Protein AF-A0A0C9Q8L2-F1 (afdb_monomer_lite)

Foldseek 3Di:
DKKFWDDKDFDPPDQDQPPPDDWKTKGFFPFWDDQQWKKKKWFAAPVRDTDPDIDMDGLNDDPSCVLVNVVVCQQWVADPRGGGDMTIGGGMDDDDPVSLVVVCVVCVPRGQKMWTFTHDPPDTTGMTTIMGDDD

Sequence (135 aa):
CIIVTKAVTSRRDEYEAFSEKKKAWLIRLENDLPTDSLLTVTYYDEVGKLIDNKTSGMLCGDENVETFRKVLFDSTGFSCPVKQGEYRAVREHEYDDDTCGKISDMVEGRTDFIDINIRENYGGELIVVSVKLRK

pLDDT: mean 78.78, std 12.38, range [41.88, 90.88]

Organism: NCBI:txid64838

Structure (mmCIF, N/CA/C/O backbone):
data_AF-A0A0C9Q8L2-F1
#
_entry.id   AF-A0A0C9Q8L2-F1
#
loop_
_atom_site.group_PDB
_atom_site.id
_atom_site.type_symbol
_atom_site.label_atom_id
_atom_site.label_alt_id
_atom_site.label_comp_id
_atom_site.label_asym_id
_atom_site.label_entity_id
_atom_site.label_seq_id
_atom_site.pdbx_PDB_ins_code
_atom_site.Cartn_x
_atom_site.Cartn_y
_atom_site.Cartn_z
_atom_site.occupancy
_atom_site.B_iso_or_equiv
_atom_site.auth_seq_id
_atom_site.auth_comp_id
_atom_site.auth_asym_id
_atom_site.auth_atom_id
_atom_site.pdbx_PDB_model_num
ATOM 1 N N . CYS A 1 1 ? -14.782 -6.407 4.481 1.00 85.69 1 CYS A N 1
ATOM 2 C CA . CYS A 1 1 ? -14.381 -5.137 5.152 1.00 85.69 1 CYS A CA 1
ATOM 3 C C . CYS A 1 1 ? -14.049 -4.083 4.098 1.00 85.69 1 CYS A C 1
ATOM 5 O O . CYS A 1 1 ? -13.764 -4.444 2.959 1.00 85.69 1 CYS A O 1
ATOM 7 N N . ILE A 1 2 ? -14.087 -2.790 4.447 1.00 85.44 2 ILE A N 1
ATOM 8 C CA . ILE A 1 2 ? -13.792 -1.703 3.496 1.00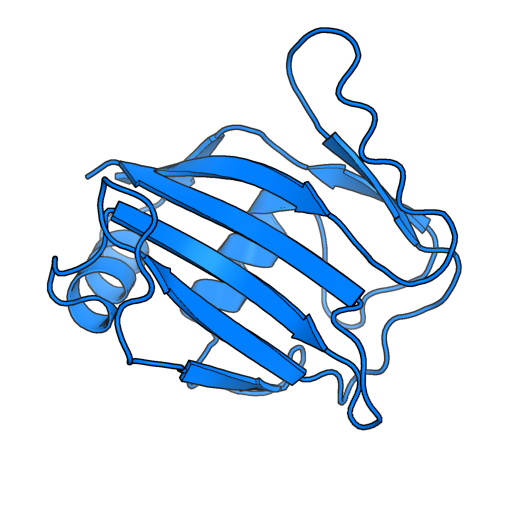 85.44 2 ILE A CA 1
ATOM 9 C C . ILE A 1 2 ? -12.464 -1.056 3.871 1.00 85.44 2 ILE A C 1
ATOM 11 O O . ILE A 1 2 ? -12.301 -0.539 4.976 1.00 85.44 2 ILE A O 1
ATOM 15 N N . ILE A 1 3 ? -11.524 -1.021 2.934 1.00 85.06 3 ILE A N 1
ATOM 16 C CA . ILE A 1 3 ? -10.277 -0.278 3.116 1.00 85.06 3 ILE A CA 1
ATOM 17 C C . ILE A 1 3 ? -10.371 1.008 2.313 1.00 85.06 3 ILE A C 1
ATOM 19 O O . ILE A 1 3 ? -10.749 1.011 1.141 1.00 85.06 3 ILE A O 1
ATOM 23 N N . VAL A 1 4 ? -10.068 2.116 2.982 1.00 85.12 4 VAL A N 1
ATOM 24 C CA . VAL A 1 4 ? -10.195 3.457 2.418 1.00 85.12 4 VAL A CA 1
ATOM 25 C C . VAL A 1 4 ? -8.812 4.055 2.273 1.00 85.12 4 VAL A C 1
ATOM 27 O O . VAL A 1 4 ? -8.195 4.419 3.276 1.00 85.12 4 VAL A O 1
ATOM 30 N N . THR A 1 5 ? -8.348 4.227 1.044 1.00 83.69 5 THR A N 1
ATOM 31 C CA . THR A 1 5 ? -7.153 5.020 0.767 1.00 83.69 5 THR A CA 1
ATOM 32 C C . THR A 1 5 ? -7.414 6.463 1.213 1.00 83.69 5 THR A C 1
ATOM 34 O O . THR A 1 5 ? -8.500 7.026 1.049 1.00 83.69 5 THR A O 1
ATOM 37 N N . LYS A 1 6 ? -6.455 7.063 1.905 1.00 75.19 6 LYS A N 1
ATOM 38 C CA . LYS A 1 6 ? -6.572 8.404 2.489 1.00 75.19 6 LYS A CA 1
ATOM 39 C C . LYS A 1 6 ? -5.716 9.400 1.744 1.00 75.19 6 LYS A C 1
ATOM 41 O O . LYS A 1 6 ? -6.182 10.499 1.447 1.00 75.19 6 LYS A O 1
ATOM 46 N N . ALA A 1 7 ? -4.494 8.997 1.448 1.00 71.94 7 ALA A N 1
ATOM 47 C CA . ALA A 1 7 ? -3.509 9.818 0.789 1.00 71.94 7 ALA A CA 1
ATOM 48 C C . ALA A 1 7 ? -2.524 8.929 0.037 1.00 71.94 7 ALA A C 1
ATOM 50 O O . ALA A 1 7 ? -2.316 7.769 0.399 1.00 71.94 7 ALA A O 1
ATOM 51 N N . VAL A 1 8 ? -1.922 9.521 -0.989 1.00 73.50 8 VAL A N 1
ATOM 52 C CA . VAL A 1 8 ? -0.742 8.998 -1.663 1.00 73.50 8 VAL A CA 1
ATOM 53 C C . VAL A 1 8 ? 0.273 10.136 -1.713 1.00 73.50 8 VAL A C 1
ATOM 55 O O . VAL A 1 8 ? -0.077 11.221 -2.177 1.00 73.50 8 VAL A O 1
ATOM 58 N N . THR A 1 9 ? 1.484 9.939 -1.194 1.00 69.38 9 THR A N 1
ATOM 59 C CA . THR A 1 9 ? 2.555 10.957 -1.198 1.00 69.38 9 THR A CA 1
ATOM 60 C C . THR A 1 9 ? 3.894 10.359 -1.640 1.00 69.38 9 THR A C 1
ATOM 62 O O . THR A 1 9 ? 4.062 9.142 -1.636 1.00 69.38 9 THR A O 1
ATOM 65 N N . SER A 1 10 ? 4.846 11.205 -2.048 1.00 63.00 10 SER A N 1
ATOM 66 C CA . SER A 1 10 ? 6.195 10.813 -2.486 1.00 63.00 10 SER A CA 1
ATOM 67 C C . SER A 1 10 ? 7.200 11.939 -2.242 1.00 63.00 10 SER A C 1
ATOM 69 O O . SER A 1 10 ? 6.815 13.109 -2.198 1.00 63.00 10 SER A O 1
ATOM 71 N N . ARG A 1 11 ? 8.490 11.594 -2.119 1.00 58.00 11 ARG A N 1
ATOM 72 C CA 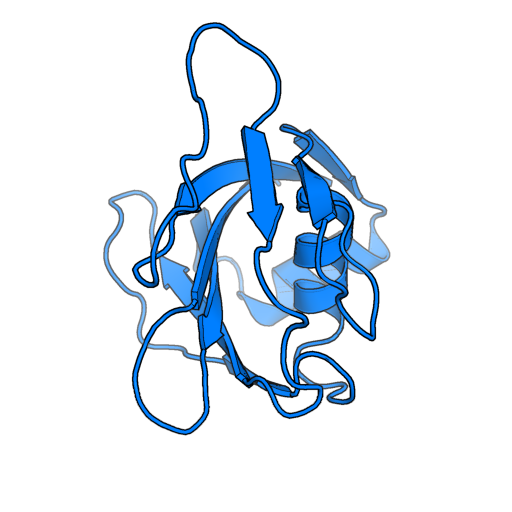. ARG A 1 11 ? 9.608 12.548 -2.033 1.00 58.00 11 ARG A CA 1
ATOM 73 C C . ARG A 1 11 ? 10.456 12.686 -3.298 1.00 58.00 11 ARG A C 1
ATOM 75 O O . ARG A 1 11 ? 11.253 13.619 -3.339 1.00 58.00 11 ARG A O 1
ATOM 82 N N . ARG A 1 12 ? 10.366 11.776 -4.270 1.00 52.12 12 ARG A N 1
ATOM 83 C CA . ARG A 1 12 ? 11.247 11.794 -5.447 1.00 52.12 12 ARG A CA 1
ATOM 84 C C . ARG A 1 12 ? 10.468 12.332 -6.635 1.00 52.12 12 ARG A C 1
ATOM 86 O O . ARG A 1 12 ? 9.586 11.641 -7.123 1.00 52.12 12 ARG A O 1
ATOM 93 N N . ASP A 1 13 ? 10.760 13.590 -6.953 1.00 41.88 13 ASP A N 1
ATOM 94 C CA . ASP A 1 13 ? 10.457 14.333 -8.176 1.00 41.88 13 ASP A CA 1
ATOM 95 C C . ASP A 1 13 ? 9.154 13.906 -8.900 1.00 41.88 13 ASP A C 1
ATOM 97 O O . ASP A 1 13 ? 9.097 12.919 -9.621 1.00 41.88 13 ASP A O 1
ATOM 101 N N . GLU A 1 14 ? 8.096 14.698 -8.676 1.00 46.41 14 GLU A N 1
ATOM 102 C CA . GLU A 1 14 ? 6.859 14.786 -9.487 1.00 46.41 14 GLU A CA 1
ATOM 103 C C . GLU A 1 14 ? 5.668 13.831 -9.248 1.00 46.41 14 GLU A C 1
ATOM 105 O O . GLU A 1 14 ? 4.692 13.869 -10.003 1.00 46.41 14 GLU A O 1
ATOM 110 N N . TYR A 1 15 ? 5.595 13.078 -8.147 1.00 52.31 15 TYR A N 1
ATOM 111 C CA . TYR A 1 15 ? 4.291 12.509 -7.750 1.00 52.31 15 TYR A CA 1
ATOM 112 C C . TYR A 1 15 ? 3.385 13.564 -7.113 1.00 52.31 15 TYR A C 1
ATOM 114 O O . TYR A 1 15 ?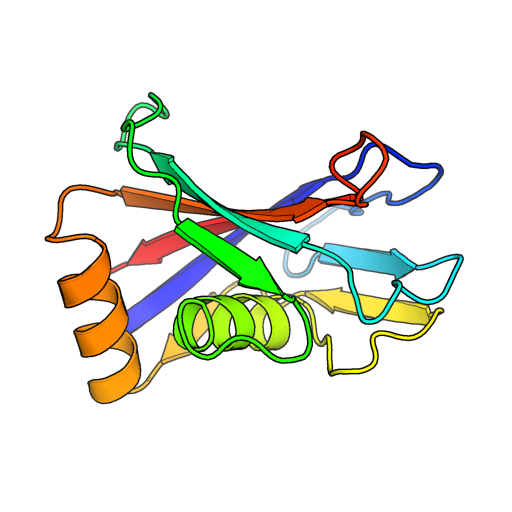 3.218 13.649 -5.893 1.00 52.31 15 TYR A O 1
ATOM 122 N N . GLU A 1 16 ? 2.733 14.346 -7.958 1.00 51.75 16 GLU A N 1
ATOM 123 C CA . GLU A 1 16 ? 1.605 15.168 -7.553 1.00 51.75 16 GLU A CA 1
ATOM 124 C C . GLU A 1 16 ? 0.344 14.298 -7.530 1.00 51.75 16 GLU A C 1
ATOM 126 O O . GLU A 1 16 ? -0.314 14.072 -8.547 1.00 51.75 16 GLU A O 1
ATOM 131 N N . ALA A 1 17 ? -0.017 13.788 -6.350 1.00 53.12 17 ALA A N 1
ATOM 132 C CA . ALA A 1 17 ? -1.348 13.235 -6.138 1.00 53.12 17 ALA A CA 1
ATOM 133 C C . ALA A 1 17 ? -2.366 14.381 -6.227 1.00 53.12 17 ALA A C 1
ATOM 135 O O . ALA A 1 17 ? -2.694 15.023 -5.226 1.00 53.12 17 ALA A O 1
ATOM 136 N N . PHE A 1 18 ? -2.849 14.665 -7.439 1.00 52.19 18 PHE A N 1
ATOM 137 C CA . PHE A 1 18 ? -3.836 15.712 -7.690 1.00 52.19 18 PHE A CA 1
ATOM 138 C C . PHE A 1 18 ? -5.111 15.420 -6.887 1.00 52.19 18 PHE A C 1
ATOM 140 O O . PHE A 1 18 ? -5.948 14.609 -7.281 1.00 52.19 18 PHE A O 1
ATOM 147 N N . SER A 1 19 ? -5.266 16.086 -5.738 1.00 52.69 19 SER A N 1
ATOM 148 C CA . SER A 1 19 ? -6.462 15.979 -4.888 1.00 52.69 19 SER A CA 1
ATOM 149 C C . SER A 1 19 ? -7.595 16.911 -5.329 1.00 52.69 19 SER A C 1
ATOM 151 O O . SER A 1 19 ? -8.599 17.076 -4.628 1.00 52.69 19 SER A O 1
ATOM 153 N N . GLU A 1 20 ? -7.467 17.542 -6.493 1.00 42.56 20 GLU A N 1
ATOM 154 C CA . GLU A 1 20 ? -8.361 18.616 -6.881 1.00 42.56 20 GLU A CA 1
ATOM 155 C C . GLU A 1 20 ? -9.714 18.071 -7.351 1.00 42.56 20 GLU A C 1
ATOM 157 O O . GLU A 1 20 ? -9.979 17.888 -8.533 1.00 42.56 20 GLU A O 1
ATOM 162 N N . LYS A 1 21 ? -10.612 17.896 -6.374 1.00 43.62 21 LYS A N 1
ATOM 163 C CA . LYS A 1 21 ? -12.068 17.731 -6.515 1.00 43.62 21 LYS A CA 1
ATOM 164 C C . LYS A 1 21 ? -12.546 16.290 -6.776 1.00 43.62 21 LYS A C 1
ATOM 166 O O . LYS A 1 21 ? -13.105 15.979 -7.816 1.00 43.62 21 LYS A O 1
ATOM 171 N N . LYS A 1 22 ? -12.523 15.472 -5.713 1.00 52.03 22 LYS A N 1
ATOM 172 C CA . LYS A 1 22 ? -13.434 14.323 -5.472 1.00 52.03 22 LYS A CA 1
ATOM 173 C C . LYS A 1 22 ? -13.329 13.142 -6.473 1.00 52.03 22 LYS A C 1
ATOM 175 O O . LYS A 1 22 ? -14.060 13.131 -7.455 1.00 52.03 22 LYS A O 1
ATOM 180 N N . LYS A 1 23 ? -12.565 12.085 -6.121 1.00 53.88 23 LYS A N 1
ATOM 181 C CA . LYS A 1 23 ? -12.928 10.629 -6.172 1.00 53.88 23 LYS A CA 1
ATOM 182 C C . LYS A 1 23 ? -11.743 9.665 -6.378 1.00 53.88 23 LYS A C 1
ATOM 184 O O . LYS A 1 23 ? -11.906 8.495 -6.051 1.00 53.88 23 LYS A O 1
ATOM 189 N N . ALA A 1 24 ? -10.594 10.124 -6.864 1.00 61.81 24 ALA A N 1
ATOM 190 C CA . ALA A 1 24 ? -9.425 9.282 -7.139 1.00 61.81 24 ALA A CA 1
ATOM 191 C C . ALA A 1 24 ? -8.131 10.094 -6.984 1.00 61.81 24 ALA A C 1
ATOM 193 O O . ALA A 1 24 ? -8.181 11.318 -7.115 1.00 61.81 24 ALA A O 1
ATOM 194 N N . TRP A 1 25 ? -7.000 9.428 -6.740 1.00 73.81 25 TRP A N 1
ATOM 195 C CA . TRP A 1 25 ? -5.672 10.053 -6.820 1.00 73.81 25 TRP A CA 1
ATOM 196 C C . TRP A 1 25 ? -4.998 9.617 -8.118 1.00 73.81 25 TRP A C 1
ATOM 198 O O . TRP A 1 25 ? -5.008 8.432 -8.455 1.00 73.81 25 TRP A O 1
ATOM 208 N N . LEU A 1 26 ? -4.440 10.575 -8.856 1.00 77.06 26 LEU A N 1
ATOM 209 C CA . LEU A 1 26 ? -3.584 10.292 -10.004 1.00 77.06 26 LEU A CA 1
ATOM 210 C C . LEU A 1 26 ? -2.154 10.088 -9.506 1.00 77.06 26 LEU A C 1
ATOM 212 O O . LEU A 1 26 ? -1.661 10.873 -8.704 1.00 77.06 26 LEU A O 1
ATOM 216 N N . ILE A 1 27 ? -1.513 9.029 -9.977 1.00 79.50 27 ILE A N 1
ATOM 217 C CA . ILE A 1 27 ? -0.170 8.620 -9.587 1.00 79.50 27 ILE A CA 1
ATOM 218 C C . ILE A 1 27 ? 0.660 8.561 -10.870 1.00 79.50 27 ILE A C 1
ATOM 220 O O . ILE A 1 27 ? 0.334 7.788 -11.768 1.00 79.50 27 ILE A O 1
ATOM 224 N N . ARG A 1 28 ? 1.710 9.376 -10.976 1.00 76.50 28 ARG A N 1
ATOM 225 C CA . ARG A 1 28 ? 2.588 9.425 -12.152 1.00 76.50 28 ARG A CA 1
ATOM 226 C C . ARG A 1 28 ? 3.967 8.892 -11.796 1.00 76.50 28 ARG A C 1
ATOM 228 O O . ARG A 1 28 ? 4.651 9.464 -10.964 1.00 76.50 28 ARG A O 1
ATOM 235 N N . LEU A 1 29 ? 4.333 7.778 -12.415 1.00 79.81 29 LEU A N 1
ATOM 236 C CA . LEU A 1 29 ? 5.637 7.139 -12.305 1.00 79.81 29 LEU A CA 1
ATOM 237 C C . LEU A 1 29 ? 6.508 7.577 -13.485 1.00 79.81 29 LEU A C 1
ATOM 239 O O . LEU A 1 29 ? 6.235 7.171 -14.614 1.00 79.81 29 LEU A O 1
ATOM 243 N N . GLU A 1 30 ? 7.557 8.359 -13.230 1.00 78.00 30 GLU A N 1
ATOM 244 C CA . GLU A 1 30 ? 8.528 8.747 -14.267 1.00 78.00 30 GLU A CA 1
ATOM 245 C C . GLU A 1 30 ? 9.485 7.615 -14.651 1.00 78.00 30 GLU A C 1
ATOM 247 O O . GLU A 1 30 ? 10.010 7.591 -15.759 1.00 78.00 30 GLU A O 1
ATOM 252 N N . ASN A 1 31 ? 9.716 6.676 -13.732 1.00 82.69 31 ASN A N 1
ATOM 253 C CA . ASN A 1 31 ? 10.621 5.548 -13.913 1.00 82.69 31 ASN A CA 1
ATOM 254 C C . ASN A 1 31 ? 9.971 4.256 -13.403 1.00 82.69 31 ASN A C 1
ATOM 256 O O . ASN A 1 31 ? 9.089 4.286 -12.543 1.00 82.69 31 ASN A O 1
ATOM 260 N N . ASP A 1 32 ? 10.427 3.116 -13.924 1.00 86.38 32 ASP A N 1
ATOM 261 C CA . ASP A 1 32 ? 10.094 1.800 -13.373 1.00 86.38 32 ASP A CA 1
ATOM 262 C C . ASP A 1 32 ? 10.531 1.723 -11.900 1.00 86.38 32 ASP A C 1
ATOM 264 O O . ASP A 1 32 ? 11.626 2.173 -11.553 1.00 86.38 32 ASP A O 1
ATOM 268 N N . LEU A 1 33 ? 9.720 1.101 -11.034 1.00 84.50 33 LEU A N 1
ATOM 269 C CA . LEU A 1 33 ? 10.187 0.794 -9.683 1.00 84.50 33 LEU A CA 1
ATOM 270 C C . LEU A 1 33 ? 11.113 -0.427 -9.727 1.00 84.50 33 LEU A C 1
ATOM 272 O O . LEU A 1 33 ? 10.746 -1.447 -10.327 1.00 84.50 33 LEU A O 1
ATOM 276 N N . PRO A 1 34 ? 12.278 -0.375 -9.057 1.00 83.44 34 PRO A N 1
ATOM 277 C CA . PRO A 1 34 ? 13.158 -1.528 -8.933 1.00 83.44 34 PRO A CA 1
ATOM 278 C C . PRO A 1 34 ? 12.417 -2.736 -8.346 1.00 83.44 34 PRO A C 1
ATOM 280 O O . PRO A 1 34 ? 11.630 -2.602 -7.405 1.00 83.44 34 PRO A O 1
ATOM 283 N N . THR A 1 35 ? 12.664 -3.934 -8.873 1.00 79.44 35 THR A N 1
ATOM 284 C CA . THR A 1 35 ? 12.012 -5.168 -8.394 1.00 79.44 35 THR A CA 1
ATOM 285 C C . THR A 1 35 ? 12.386 -5.518 -6.954 1.00 79.44 35 THR A C 1
ATOM 287 O O . THR A 1 35 ? 11.617 -6.175 -6.257 1.00 79.44 35 THR A O 1
ATOM 290 N N . ASP A 1 36 ? 13.553 -5.055 -6.511 1.00 82.38 36 ASP A N 1
ATOM 291 C CA . ASP A 1 36 ? 14.093 -5.165 -5.157 1.00 82.38 36 ASP A CA 1
ATOM 292 C C . ASP A 1 36 ? 13.672 -3.997 -4.245 1.00 82.38 36 ASP A C 1
ATOM 294 O O . ASP A 1 36 ? 14.226 -3.841 -3.156 1.00 82.38 36 ASP A O 1
ATOM 298 N N . SER A 1 37 ? 12.696 -3.180 -4.663 1.00 85.81 37 SER A N 1
ATOM 299 C CA . SER A 1 37 ? 12.118 -2.138 -3.811 1.00 85.81 37 SER A CA 1
ATOM 300 C C . SER A 1 37 ? 11.558 -2.742 -2.525 1.00 85.81 37 SER A C 1
ATOM 302 O O . SER A 1 37 ? 10.853 -3.756 -2.546 1.00 85.81 37 SER A O 1
ATOM 304 N N . LEU A 1 38 ? 11.826 -2.087 -1.399 1.00 88.62 38 LEU A N 1
ATOM 305 C CA . LEU A 1 38 ? 11.365 -2.526 -0.092 1.00 88.62 38 LEU A CA 1
ATOM 306 C C . LEU A 1 38 ? 9.955 -1.992 0.166 1.00 88.62 38 LEU A C 1
ATOM 308 O O . LEU A 1 38 ? 9.731 -0.783 0.160 1.00 88.62 38 LEU A O 1
ATOM 312 N N . LEU A 1 39 ? 9.013 -2.881 0.461 1.00 89.38 39 LEU A N 1
ATOM 313 C CA . LEU A 1 39 ? 7.712 -2.527 1.011 1.00 89.38 39 LEU A CA 1
ATOM 314 C C . LEU A 1 39 ? 7.812 -2.521 2.540 1.00 89.38 39 LEU A C 1
ATOM 316 O O . LEU A 1 39 ? 8.230 -3.501 3.149 1.00 89.38 39 LEU A O 1
ATOM 320 N N . THR A 1 40 ? 7.447 -1.408 3.173 1.00 88.69 40 THR A N 1
ATOM 321 C CA . THR A 1 40 ? 7.398 -1.250 4.633 1.00 88.69 40 THR A CA 1
ATOM 322 C C . THR A 1 40 ? 6.006 -0.814 5.064 1.00 88.69 40 THR A C 1
ATOM 324 O O . THR A 1 40 ? 5.491 0.196 4.589 1.00 88.69 40 THR A O 1
ATOM 327 N N . VAL A 1 41 ? 5.416 -1.540 6.004 1.00 88.94 41 VAL A N 1
ATOM 328 C CA . VAL A 1 41 ? 4.119 -1.228 6.601 1.00 88.94 41 VAL A CA 1
ATOM 329 C C . VAL A 1 41 ? 4.343 -0.648 7.984 1.00 88.94 41 VAL A C 1
ATOM 331 O O . VAL A 1 41 ? 5.029 -1.248 8.815 1.00 88.94 41 VAL A O 1
ATOM 334 N N . THR A 1 42 ? 3.768 0.528 8.204 1.00 87.88 42 THR A N 1
ATOM 335 C CA . THR A 1 42 ? 3.844 1.260 9.466 1.00 87.88 42 THR A CA 1
ATOM 336 C C . THR A 1 42 ? 2.436 1.428 10.025 1.00 87.88 42 THR A C 1
ATOM 338 O O . THR A 1 42 ? 1.532 1.820 9.289 1.00 87.88 42 THR A O 1
ATOM 341 N N . TYR A 1 43 ? 2.241 1.122 11.307 1.00 86.94 43 TYR A N 1
ATOM 342 C CA . TYR A 1 43 ? 0.923 1.145 11.943 1.00 86.94 43 TYR A CA 1
ATOM 343 C C . TYR A 1 43 ? 0.715 2.409 12.782 1.00 86.94 43 TYR A C 1
ATOM 345 O O . TYR A 1 43 ? 1.628 2.854 13.481 1.00 86.94 43 TYR A O 1
ATOM 353 N N . TYR A 1 44 ? -0.505 2.947 12.759 1.00 85.56 44 TYR A N 1
ATOM 354 C CA . TYR A 1 44 ? -0.890 4.141 13.509 1.00 85.56 44 TYR A CA 1
ATOM 355 C C . TYR A 1 44 ? -2.210 3.943 14.265 1.00 85.56 44 TYR A C 1
ATOM 357 O O . TYR A 1 44 ? -3.113 3.234 13.808 1.00 85.56 44 TYR A O 1
ATOM 365 N N . ASP A 1 45 ? -2.329 4.579 15.428 1.00 85.25 45 ASP A N 1
ATOM 366 C CA . ASP A 1 45 ? -3.593 4.645 16.171 1.00 85.25 45 ASP A CA 1
ATOM 367 C C . ASP A 1 45 ? -4.541 5.719 15.601 1.00 85.25 45 ASP A C 1
ATOM 369 O O . ASP A 1 45 ? -4.213 6.448 14.660 1.00 85.25 45 ASP A O 1
ATOM 373 N N . GLU A 1 46 ? -5.736 5.837 16.182 1.00 80.62 46 GLU A N 1
ATOM 374 C CA . GLU A 1 46 ? -6.764 6.806 15.791 1.00 80.62 46 GLU A CA 1
ATOM 375 C C . GLU A 1 46 ? -6.311 8.274 15.823 1.00 80.62 46 GLU A C 1
ATOM 377 O O . GLU A 1 46 ? -6.853 9.092 15.073 1.00 80.62 46 GLU A O 1
ATOM 382 N N . VAL A 1 47 ? -5.316 8.617 16.651 1.00 82.31 47 VAL A N 1
ATOM 383 C CA . VAL A 1 47 ? -4.763 9.977 16.756 1.00 82.31 47 VAL A CA 1
ATOM 384 C C . VAL A 1 47 ? -3.535 10.186 15.864 1.00 82.31 47 VAL A C 1
ATOM 386 O O . VAL A 1 47 ? -2.950 11.270 15.863 1.00 82.31 47 VAL A O 1
ATOM 389 N N . GLY A 1 48 ? -3.162 9.178 15.070 1.00 79.00 48 GLY A N 1
ATOM 390 C CA . GLY A 1 48 ? -2.036 9.223 14.144 1.00 79.00 48 GLY A CA 1
ATOM 391 C C . GLY A 1 48 ? -0.675 9.060 14.813 1.00 79.00 48 GLY A C 1
ATOM 392 O O . GLY A 1 48 ? 0.344 9.462 14.248 1.00 79.00 48 GLY A O 1
ATOM 393 N N . LYS A 1 49 ? -0.628 8.478 16.013 1.00 84.94 49 LYS A N 1
ATOM 394 C CA . LYS A 1 49 ? 0.621 8.141 16.686 1.00 84.94 49 LYS A CA 1
ATOM 395 C C . LYS A 1 49 ? 1.136 6.802 16.169 1.00 84.94 49 LYS A C 1
ATOM 397 O O . LYS A 1 49 ? 0.398 5.826 16.069 1.00 84.94 49 LYS A O 1
ATOM 402 N N . LEU A 1 50 ? 2.433 6.771 15.871 1.00 82.88 50 LEU A N 1
ATOM 403 C CA . LEU A 1 50 ? 3.145 5.563 15.474 1.00 82.88 50 LEU A CA 1
ATOM 404 C C . LEU A 1 50 ? 3.034 4.480 16.557 1.00 82.88 50 LEU A C 1
ATOM 406 O O . LEU A 1 50 ? 3.373 4.719 17.720 1.00 82.88 50 LEU A O 1
ATOM 410 N N . ILE A 1 51 ? 2.628 3.284 16.140 1.00 77.31 51 ILE A N 1
ATOM 411 C CA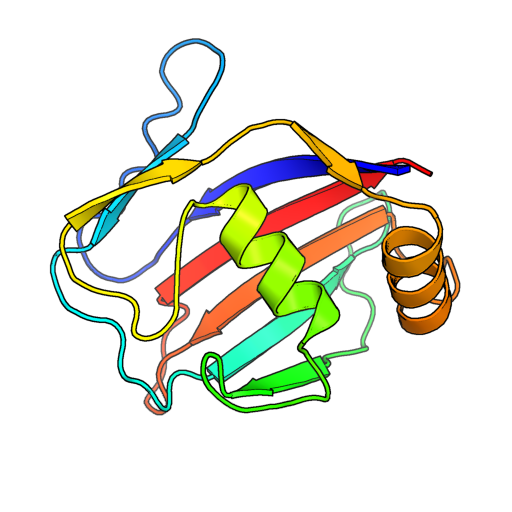 . ILE A 1 51 ? 2.621 2.065 16.943 1.00 77.31 51 ILE A CA 1
ATOM 412 C C . ILE A 1 51 ? 3.777 1.204 16.434 1.00 77.31 51 ILE A C 1
ATOM 414 O O . ILE A 1 51 ? 3.831 0.870 15.256 1.00 77.31 51 ILE A O 1
ATOM 418 N N . ASP A 1 52 ? 4.720 0.892 17.317 1.00 65.75 52 ASP A N 1
ATOM 419 C CA . ASP A 1 52 ? 6.120 0.489 17.068 1.00 65.75 52 ASP A CA 1
ATOM 420 C C . ASP A 1 52 ? 6.366 -0.808 16.256 1.00 65.75 52 ASP A C 1
ATOM 422 O O . ASP A 1 52 ? 7.488 -1.296 16.159 1.00 65.75 52 ASP A O 1
ATOM 426 N N . ASN A 1 53 ? 5.345 -1.378 15.622 1.00 64.44 53 ASN A N 1
ATOM 427 C CA . ASN A 1 53 ? 5.507 -2.532 14.752 1.00 64.44 53 ASN A CA 1
ATOM 428 C C . ASN A 1 53 ? 5.800 -2.051 13.326 1.00 64.44 53 ASN A C 1
ATOM 430 O O . ASN A 1 53 ? 5.035 -1.320 12.711 1.00 64.44 53 ASN A O 1
ATOM 434 N N . LYS A 1 54 ? 6.929 -2.454 12.760 1.00 73.56 54 LYS A N 1
ATOM 435 C CA . LYS A 1 54 ? 7.162 -2.330 11.320 1.00 73.56 54 LYS A CA 1
ATOM 436 C C . LYS A 1 54 ? 7.234 -3.729 10.761 1.00 73.56 54 LYS A C 1
ATOM 438 O O . LYS A 1 54 ? 7.943 -4.577 11.290 1.00 73.56 54 LYS A O 1
ATOM 443 N N . THR A 1 55 ? 6.473 -3.976 9.710 1.00 83.88 55 THR A N 1
ATOM 444 C CA . THR A 1 55 ? 6.612 -5.187 8.904 1.00 83.88 55 THR A CA 1
ATOM 445 C C . THR A 1 55 ? 7.180 -4.768 7.561 1.00 83.88 55 THR A C 1
ATOM 447 O O . THR A 1 55 ? 6.788 -3.739 7.013 1.00 83.88 55 THR A O 1
ATOM 450 N N . SER A 1 56 ? 8.149 -5.520 7.055 1.00 87.94 56 SER A N 1
ATOM 451 C CA . SER A 1 56 ? 8.858 -5.175 5.828 1.00 87.94 56 SER A CA 1
ATOM 452 C C . SER A 1 56 ? 9.139 -6.409 4.999 1.00 87.94 56 SER A C 1
ATOM 454 O O . SER A 1 56 ? 9.395 -7.472 5.556 1.00 87.94 56 SER A O 1
ATOM 456 N N . GLY A 1 57 ? 9.151 -6.232 3.686 1.00 89.00 57 GLY A N 1
ATOM 457 C CA . GLY A 1 57 ? 9.474 -7.278 2.734 1.00 89.00 57 GLY A CA 1
ATOM 458 C C . GLY A 1 57 ? 9.715 -6.710 1.344 1.00 89.00 57 GLY A C 1
ATOM 459 O O . GLY A 1 57 ? 9.544 -5.515 1.111 1.00 89.00 57 GLY A O 1
ATOM 460 N N . MET A 1 58 ? 10.115 -7.549 0.399 1.00 89.94 58 MET A N 1
ATOM 461 C CA . MET A 1 58 ? 10.252 -7.128 -0.998 1.00 89.94 58 MET A CA 1
ATOM 462 C C . MET A 1 58 ? 8.888 -6.831 -1.628 1.00 89.94 58 MET A C 1
ATOM 464 O O . MET A 1 58 ? 7.967 -7.651 -1.554 1.00 89.94 58 MET A O 1
ATOM 468 N N . LEU A 1 59 ? 8.788 -5.699 -2.335 1.00 88.62 59 LEU A N 1
ATOM 469 C CA . LEU A 1 59 ? 7.599 -5.316 -3.100 1.00 88.62 59 LEU A CA 1
ATOM 470 C C . LEU A 1 59 ? 7.184 -6.427 -4.072 1.00 88.62 59 LEU A C 1
ATOM 472 O O . LEU A 1 59 ? 6.012 -6.778 -4.129 1.00 88.62 59 LEU A O 1
ATOM 476 N N . CYS A 1 60 ? 8.138 -7.016 -4.796 1.00 88.00 60 CYS A N 1
ATOM 477 C CA . CYS A 1 60 ? 7.880 -8.040 -5.808 1.00 88.00 60 CYS A CA 1
ATOM 478 C C . CYS A 1 60 ? 8.505 -9.400 -5.460 1.00 88.00 60 CYS A C 1
ATOM 480 O O . CYS A 1 60 ? 9.273 -9.940 -6.251 1.00 88.00 60 CYS A O 1
ATOM 482 N N . GLY A 1 61 ? 8.177 -9.975 -4.296 1.00 79.38 61 GLY A N 1
ATOM 483 C CA . GLY A 1 61 ? 8.571 -11.365 -4.019 1.00 79.38 61 GLY A CA 1
ATOM 484 C C . GLY A 1 61 ? 8.430 -11.876 -2.588 1.00 79.38 61 GLY A C 1
ATOM 485 O O . GLY A 1 61 ? 8.660 -13.057 -2.370 1.00 79.38 61 GLY A O 1
ATOM 486 N N . ASP A 1 62 ? 8.070 -11.035 -1.618 1.00 76.75 62 ASP A N 1
ATOM 487 C CA . ASP A 1 62 ? 7.972 -11.473 -0.220 1.00 76.75 62 ASP A CA 1
ATOM 488 C C . ASP A 1 62 ? 6.535 -11.869 0.151 1.00 76.75 62 ASP A C 1
ATOM 490 O O . ASP A 1 62 ? 5.580 -11.159 -0.186 1.00 76.75 62 ASP A O 1
ATOM 494 N N . GLU A 1 63 ? 6.393 -13.013 0.819 1.00 77.81 63 GLU A N 1
ATOM 495 C CA . GLU A 1 63 ? 5.124 -13.554 1.318 1.00 77.81 63 GLU A CA 1
ATOM 496 C C . GLU A 1 63 ? 4.684 -12.859 2.619 1.00 77.81 63 GLU A C 1
ATOM 498 O O . GLU A 1 63 ? 3.490 -12.680 2.851 1.00 77.81 63 GLU A O 1
ATOM 503 N N . ASN A 1 64 ? 5.622 -12.358 3.437 1.00 80.81 64 ASN A N 1
ATOM 504 C CA . ASN A 1 64 ? 5.324 -11.744 4.742 1.00 80.81 64 ASN A CA 1
ATOM 505 C C . ASN A 1 64 ? 4.468 -10.474 4.633 1.00 80.81 64 ASN A C 1
ATOM 507 O O . ASN A 1 64 ? 3.769 -10.092 5.572 1.00 80.81 64 ASN A O 1
ATOM 511 N N . VAL A 1 65 ? 4.542 -9.798 3.487 1.00 86.50 65 VAL A N 1
ATOM 512 C CA . VAL A 1 65 ? 3.804 -8.564 3.193 1.00 86.50 65 VAL A CA 1
ATOM 513 C C . VAL A 1 65 ? 2.775 -8.743 2.083 1.00 86.50 65 VAL A C 1
ATOM 515 O O . VAL A 1 65 ? 2.235 -7.753 1.592 1.00 86.50 65 VAL A O 1
ATOM 518 N N . GLU A 1 66 ? 2.483 -9.978 1.673 1.00 89.25 66 GLU A N 1
ATOM 519 C CA . GLU A 1 66 ? 1.625 -10.255 0.520 1.00 89.25 66 GLU A CA 1
ATOM 520 C C . GLU A 1 66 ? 0.236 -9.618 0.652 1.00 89.25 66 GLU A C 1
ATOM 522 O O . GLU A 1 66 ? -0.237 -8.965 -0.281 1.00 89.25 66 GLU A O 1
ATOM 527 N N . THR A 1 67 ? -0.388 -9.728 1.825 1.00 89.69 67 THR A N 1
ATOM 528 C CA . THR A 1 67 ? -1.701 -9.126 2.089 1.00 89.69 67 THR A CA 1
ATOM 529 C C . THR A 1 67 ? -1.667 -7.604 1.914 1.00 89.69 67 THR A C 1
ATOM 531 O O . THR A 1 67 ? -2.535 -7.031 1.261 1.00 89.69 67 THR A O 1
ATOM 534 N N . PHE A 1 68 ? -0.635 -6.931 2.430 1.00 89.94 68 PHE A N 1
ATOM 535 C CA . PHE A 1 68 ? -0.492 -5.477 2.294 1.00 89.94 68 PHE A CA 1
ATOM 536 C C . PHE A 1 68 ? -0.097 -5.055 0.879 1.00 89.94 68 PHE A C 1
ATOM 538 O O . PHE A 1 68 ? -0.526 -4.005 0.408 1.00 89.94 68 PHE A O 1
ATOM 545 N N . ARG A 1 69 ? 0.662 -5.888 0.164 1.00 90.88 69 ARG A N 1
ATOM 546 C CA . ARG A 1 69 ? 0.945 -5.698 -1.260 1.00 90.88 69 ARG A CA 1
ATOM 547 C C . ARG A 1 69 ? -0.334 -5.751 -2.090 1.00 90.88 69 ARG A C 1
ATOM 549 O O . ARG A 1 69 ? -0.517 -4.888 -2.941 1.00 90.88 69 ARG A O 1
ATOM 556 N N . LYS A 1 70 ? -1.227 -6.711 -1.824 1.00 90.44 70 LYS A N 1
ATOM 557 C CA . LYS A 1 70 ? -2.547 -6.777 -2.469 1.00 90.44 70 LYS A CA 1
ATOM 558 C C . LYS A 1 70 ? -3.322 -5.481 -2.227 1.00 90.44 70 LYS A C 1
ATOM 560 O O . LYS A 1 70 ? -3.743 -4.847 -3.185 1.00 90.44 70 LYS A O 1
ATOM 565 N N . VAL A 1 71 ? -3.385 -5.021 -0.973 1.00 89.69 71 VAL A N 1
ATOM 566 C CA . VAL A 1 71 ? -4.048 -3.751 -0.629 1.00 89.69 71 VAL A CA 1
ATOM 567 C C . VAL A 1 71 ? -3.444 -2.562 -1.372 1.00 89.69 71 VAL A C 1
ATOM 569 O O . VAL A 1 71 ? -4.183 -1.723 -1.886 1.00 89.69 71 VAL A O 1
ATOM 572 N N . LEU A 1 72 ? -2.115 -2.481 -1.449 1.00 89.56 72 LEU A N 1
ATOM 573 C CA . LEU A 1 72 ? -1.414 -1.448 -2.205 1.00 89.56 72 LEU A CA 1
ATOM 574 C C . LEU A 1 72 ? -1.812 -1.483 -3.683 1.00 89.56 72 LEU A C 1
ATOM 576 O O . LEU A 1 72 ? -2.196 -0.453 -4.223 1.00 89.56 72 LEU A O 1
ATOM 580 N N . PHE A 1 73 ? -1.743 -2.652 -4.319 1.00 90.06 73 PHE A N 1
ATOM 581 C CA . PHE A 1 73 ? -2.008 -2.821 -5.748 1.00 90.06 73 PHE A CA 1
ATOM 582 C C . PHE A 1 73 ? -3.459 -2.544 -6.105 1.00 90.06 73 PHE A C 1
ATOM 584 O O . PHE A 1 73 ? -3.711 -1.808 -7.054 1.00 90.06 73 PHE A O 1
ATOM 591 N N . ASP A 1 74 ? -4.402 -3.030 -5.306 1.00 89.44 74 ASP A N 1
ATOM 592 C CA . ASP A 1 74 ? -5.820 -2.735 -5.490 1.00 89.44 74 ASP A CA 1
ATOM 593 C C . ASP A 1 74 ? -6.097 -1.240 -5.273 1.00 89.44 74 ASP A C 1
ATOM 595 O O . ASP A 1 74 ? -6.894 -0.647 -5.998 1.00 89.44 74 ASP A O 1
ATOM 599 N N . SER A 1 75 ? -5.397 -0.602 -4.324 1.00 86.00 75 SER A N 1
ATOM 600 C CA . SER A 1 75 ? -5.540 0.830 -4.043 1.00 86.00 75 SER A CA 1
ATOM 601 C C . SER A 1 75 ? -4.946 1.718 -5.128 1.00 86.00 75 SER A C 1
ATOM 603 O O . SER A 1 75 ? -5.496 2.787 -5.361 1.00 86.00 75 SER A O 1
ATOM 605 N N . THR A 1 76 ? -3.834 1.337 -5.763 1.00 85.94 76 THR A N 1
ATOM 606 C CA . THR A 1 76 ? -3.096 2.198 -6.707 1.00 85.94 76 THR A CA 1
ATOM 607 C C . THR A 1 76 ? -3.231 1.791 -8.170 1.00 85.94 76 THR A C 1
ATOM 609 O O . THR A 1 76 ? -2.964 2.613 -9.043 1.00 85.94 76 THR A O 1
ATOM 612 N N . GLY A 1 77 ? -3.636 0.553 -8.455 1.00 87.38 77 GLY A N 1
ATOM 613 C CA . GLY A 1 77 ? -3.599 -0.055 -9.787 1.00 87.38 77 GLY A CA 1
ATOM 614 C C . GLY A 1 77 ? -2.221 -0.593 -10.188 1.00 87.38 77 GLY A C 1
ATOM 615 O O . GLY A 1 77 ? -1.984 -0.852 -11.367 1.00 87.38 77 GLY A O 1
ATOM 616 N N . PHE A 1 78 ? -1.288 -0.724 -9.243 1.00 88.62 78 PHE A N 1
ATOM 617 C CA . PHE A 1 78 ? 0.029 -1.298 -9.517 1.00 88.62 78 PHE A CA 1
ATOM 618 C C . PHE A 1 78 ? -0.031 -2.805 -9.767 1.00 88.62 78 PHE A C 1
ATOM 620 O O . PHE A 1 78 ? -0.940 -3.508 -9.339 1.00 88.62 78 PHE A O 1
ATOM 627 N N . SER A 1 79 ? 0.998 -3.307 -10.439 1.00 90.56 79 SER A N 1
ATOM 628 C CA . SER A 1 79 ? 1.285 -4.733 -10.567 1.00 90.56 79 SER A CA 1
ATOM 629 C C . SER A 1 79 ? 2.796 -4.930 -10.594 1.00 90.56 79 SER A C 1
ATOM 631 O O . SER A 1 79 ? 3.528 -3.999 -10.918 1.00 90.56 79 SER A O 1
ATOM 633 N N . CYS A 1 80 ? 3.281 -6.116 -10.230 1.00 88.81 80 CYS A N 1
ATOM 634 C CA . CYS A 1 80 ? 4.702 -6.436 -10.351 1.00 88.81 80 CYS A CA 1
ATOM 635 C C . CYS A 1 80 ? 5.024 -6.989 -11.750 1.00 88.81 80 CYS A C 1
ATOM 637 O O . CYS A 1 80 ? 4.321 -7.896 -12.201 1.00 88.81 80 CYS A O 1
ATOM 639 N N . PRO A 1 81 ? 6.115 -6.538 -12.401 1.00 89.62 81 PRO A N 1
ATOM 640 C CA . PRO A 1 81 ? 6.955 -5.390 -12.029 1.00 89.62 81 PRO A CA 1
ATOM 641 C C . PRO A 1 81 ? 6.222 -4.051 -12.233 1.00 89.62 81 PRO A C 1
ATOM 643 O O . PRO A 1 81 ? 5.507 -3.892 -13.221 1.00 89.62 81 PRO A O 1
ATOM 646 N N . VAL A 1 82 ? 6.435 -3.075 -11.342 1.00 89.19 82 VAL A N 1
ATOM 647 C CA . VAL A 1 82 ? 5.763 -1.765 -11.441 1.00 89.19 82 VAL A CA 1
ATOM 648 C C . VAL A 1 82 ? 6.489 -0.902 -12.469 1.00 89.19 82 VAL A C 1
ATOM 650 O O . VAL A 1 82 ? 7.652 -0.547 -12.285 1.00 89.19 82 VAL A O 1
ATOM 653 N N . LYS A 1 83 ? 5.805 -0.586 -13.569 1.00 89.38 83 LYS A N 1
ATOM 654 C CA . LYS A 1 83 ? 6.370 0.154 -14.703 1.00 89.38 83 LYS A CA 1
ATOM 655 C C . LYS A 1 83 ? 6.136 1.656 -14.603 1.00 89.38 83 LYS A C 1
ATOM 657 O O . LYS A 1 83 ? 5.191 2.093 -13.950 1.00 89.38 83 LYS A O 1
ATOM 662 N N . GLN A 1 84 ? 6.952 2.440 -15.297 1.00 88.44 84 GLN A N 1
ATOM 663 C CA . GLN A 1 84 ? 6.660 3.850 -15.548 1.00 88.44 84 GLN A CA 1
ATOM 664 C C . GLN A 1 84 ? 5.264 4.024 -16.172 1.00 88.44 84 GLN A C 1
ATOM 666 O O . GLN A 1 84 ? 4.814 3.177 -16.951 1.00 88.44 84 GLN A O 1
ATOM 671 N N . GLY A 1 85 ? 4.571 5.114 -15.840 1.00 86.25 85 GLY A N 1
ATOM 672 C CA . GLY A 1 85 ? 3.248 5.408 -16.389 1.00 86.25 85 GLY A CA 1
ATOM 673 C C . GLY A 1 85 ? 2.302 6.136 -15.440 1.00 86.25 85 GLY A C 1
ATOM 674 O O . GLY A 1 85 ? 2.658 6.527 -14.329 1.00 86.25 85 GLY A O 1
ATOM 675 N N . GLU A 1 86 ? 1.065 6.318 -15.897 1.00 85.62 86 GLU A N 1
ATOM 676 C CA . GLU A 1 86 ? -0.004 6.926 -15.108 1.00 85.62 86 GLU A CA 1
ATOM 677 C C . GLU A 1 86 ? -0.928 5.860 -14.518 1.00 85.62 86 GLU A C 1
ATOM 679 O O . GLU A 1 86 ? -1.459 5.003 -15.225 1.00 85.62 86 GLU A O 1
ATOM 684 N N . TYR A 1 87 ? -1.180 5.972 -13.221 1.00 85.69 87 TYR A N 1
ATOM 685 C CA . TYR A 1 87 ? -2.013 5.067 -12.449 1.00 85.69 87 TYR A CA 1
ATOM 686 C C . TYR A 1 87 ? -3.106 5.849 -11.735 1.00 85.69 87 TYR A C 1
ATOM 688 O O . TYR A 1 87 ? -2.942 7.017 -11.374 1.00 85.69 87 TYR A O 1
ATOM 696 N N . ARG A 1 88 ? -4.255 5.206 -11.537 1.00 82.50 88 ARG A N 1
ATOM 697 C CA . ARG A 1 88 ? -5.399 5.813 -10.860 1.00 82.50 88 ARG A CA 1
ATOM 698 C C . ARG A 1 88 ? -5.727 5.008 -9.627 1.00 82.50 88 ARG A C 1
ATOM 700 O O . ARG A 1 88 ? -6.205 3.884 -9.728 1.00 82.50 88 ARG A O 1
ATOM 707 N N . ALA A 1 89 ? -5.519 5.635 -8.481 1.00 80.44 89 ALA A N 1
ATOM 708 C CA . ALA A 1 89 ? -5.854 5.039 -7.214 1.00 80.44 89 ALA A CA 1
ATOM 709 C C . ALA A 1 89 ? -7.354 5.139 -6.923 1.00 80.44 89 ALA A C 1
ATOM 711 O O . ALA A 1 89 ? -7.982 6.187 -7.130 1.00 80.44 89 ALA A O 1
ATOM 712 N N . VAL A 1 90 ? -7.916 4.047 -6.412 1.00 81.44 90 VAL A N 1
ATOM 713 C CA . VAL A 1 90 ? -9.317 3.952 -5.997 1.00 81.44 90 VAL A CA 1
ATOM 714 C C . VAL A 1 90 ? -9.454 4.320 -4.529 1.00 81.44 90 VAL A C 1
ATOM 716 O O . VAL A 1 90 ? -8.629 3.964 -3.696 1.00 81.44 90 VAL A O 1
ATOM 719 N N . ARG A 1 91 ? -10.507 5.072 -4.201 1.00 79.69 91 ARG A N 1
ATOM 720 C CA . ARG A 1 91 ? -10.710 5.591 -2.843 1.00 79.69 91 ARG A CA 1
ATOM 721 C C . ARG A 1 91 ? -11.096 4.537 -1.829 1.00 79.69 91 ARG A C 1
ATOM 723 O O . ARG A 1 91 ? -10.664 4.614 -0.684 1.00 79.69 91 ARG A O 1
ATOM 730 N N . GLU A 1 92 ? -11.957 3.626 -2.231 1.00 86.81 92 GLU A N 1
ATOM 731 C CA . GLU A 1 92 ? -12.500 2.597 -1.365 1.00 86.81 92 GLU A CA 1
ATOM 732 C C . GLU A 1 92 ? -12.501 1.300 -2.161 1.00 86.81 92 GLU A C 1
ATOM 734 O O . GLU A 1 92 ? -12.857 1.297 -3.342 1.00 86.81 92 GLU A O 1
ATOM 739 N N . HIS A 1 93 ? -12.082 0.222 -1.512 1.00 86.62 93 HIS A N 1
ATOM 740 C CA . HIS A 1 93 ? -12.151 -1.120 -2.065 1.00 86.62 93 HIS A CA 1
ATOM 741 C C . HIS A 1 93 ? -12.738 -2.055 -1.007 1.00 86.62 93 HIS A C 1
ATOM 743 O O . HIS A 1 93 ? -12.406 -1.957 0.181 1.00 86.62 93 HIS A O 1
ATOM 749 N N . GLU A 1 94 ? -13.653 -2.916 -1.439 1.00 89.44 94 GLU A N 1
ATOM 750 C CA . GLU A 1 94 ? -14.280 -3.927 -0.596 1.00 89.44 94 GLU A CA 1
ATOM 751 C C . GLU A 1 94 ? -13.508 -5.236 -0.735 1.00 89.44 94 GLU A C 1
ATOM 753 O O . GLU A 1 94 ? -13.259 -5.699 -1.844 1.00 89.44 94 GLU A O 1
ATOM 758 N N . TYR A 1 95 ? -13.121 -5.812 0.399 1.00 89.12 95 TYR A N 1
ATOM 759 C CA . TYR A 1 95 ? -12.367 -7.060 0.456 1.00 89.12 95 TYR A CA 1
ATOM 760 C C . TYR A 1 95 ? -13.204 -8.172 1.082 1.00 89.12 95 TYR A C 1
ATOM 762 O O . TYR A 1 95 ? -14.014 -7.917 1.984 1.00 89.12 95 TYR A O 1
ATOM 770 N N . ASP A 1 96 ? -12.947 -9.395 0.616 1.00 88.81 96 ASP A N 1
ATOM 771 C CA . ASP A 1 96 ? -13.499 -10.632 1.164 1.00 88.81 96 ASP A CA 1
ATOM 772 C C . ASP A 1 96 ? -13.095 -10.872 2.630 1.00 88.81 96 ASP A C 1
ATOM 774 O O . ASP A 1 96 ? -12.134 -10.296 3.152 1.00 88.81 96 ASP A O 1
ATOM 778 N N . ASP A 1 97 ? -13.851 -11.740 3.303 1.00 87.44 97 ASP A N 1
ATOM 779 C CA . ASP A 1 97 ? -13.660 -12.036 4.724 1.00 87.44 97 ASP A CA 1
ATOM 780 C C . ASP A 1 97 ? -12.287 -12.659 5.023 1.00 87.44 97 ASP A C 1
ATOM 782 O O . ASP A 1 97 ? -11.741 -12.416 6.097 1.00 87.44 97 ASP A O 1
ATOM 786 N N . ASP A 1 98 ? -11.692 -13.399 4.079 1.00 88.94 98 ASP A N 1
ATOM 787 C CA . ASP A 1 98 ? -10.354 -13.990 4.236 1.00 88.94 98 ASP A CA 1
ATOM 788 C C . ASP A 1 98 ? -9.262 -12.911 4.282 1.00 88.94 98 ASP A C 1
ATOM 790 O O . ASP A 1 98 ? -8.460 -12.860 5.218 1.00 88.94 98 ASP A O 1
ATOM 794 N N . THR A 1 99 ? -9.258 -11.992 3.312 1.00 87.88 99 THR A N 1
ATOM 795 C CA . THR A 1 99 ? -8.309 -10.871 3.270 1.00 87.88 99 THR A CA 1
ATOM 796 C C . THR A 1 99 ? -8.488 -9.987 4.505 1.00 87.88 99 THR A C 1
ATOM 798 O O . THR A 1 99 ? -7.511 -9.581 5.137 1.00 87.88 99 THR A O 1
ATOM 801 N N . CYS A 1 100 ? -9.735 -9.722 4.892 1.00 86.44 100 CYS A N 1
ATOM 802 C CA . CYS A 1 100 ? -10.048 -8.936 6.080 1.00 86.44 100 CYS A CA 1
ATOM 803 C C . CYS A 1 100 ? -9.620 -9.623 7.382 1.00 86.44 100 CYS A C 1
ATOM 805 O O . CYS A 1 100 ? -9.091 -8.948 8.267 1.00 86.44 100 CYS A O 1
ATOM 807 N N . GLY A 1 101 ? -9.803 -10.942 7.486 1.00 87.94 101 GLY A N 1
ATOM 808 C CA . GLY A 1 101 ? -9.337 -11.757 8.606 1.00 87.94 101 GLY A CA 1
ATOM 809 C C . GLY A 1 101 ? -7.822 -11.677 8.755 1.00 87.94 101 GLY A C 1
ATOM 810 O O . GLY A 1 101 ? -7.340 -11.261 9.803 1.00 87.94 101 GLY A O 1
ATOM 811 N N . LYS A 1 102 ? -7.077 -11.913 7.666 1.00 89.00 102 LYS A N 1
ATOM 812 C CA . LYS A 1 102 ? -5.608 -11.802 7.644 1.00 89.00 102 LYS A CA 1
ATOM 813 C C . LYS A 1 102 ? -5.117 -10.432 8.099 1.00 89.00 102 LYS A C 1
ATOM 815 O O . LYS A 1 102 ? -4.219 -10.350 8.930 1.00 89.00 102 LYS A O 1
ATOM 820 N N . ILE A 1 103 ? -5.711 -9.348 7.594 1.00 86.38 103 ILE A N 1
ATOM 821 C CA . ILE A 1 103 ? -5.340 -7.992 8.025 1.00 86.38 103 ILE A CA 1
ATOM 822 C C . ILE A 1 103 ? -5.641 -7.804 9.513 1.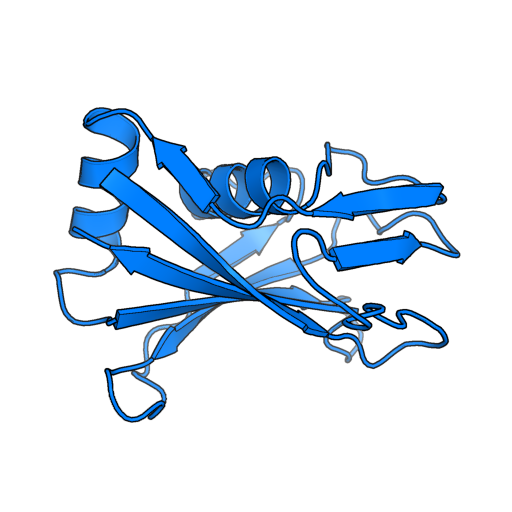00 86.38 103 ILE A C 1
ATOM 824 O O . ILE A 1 103 ? -4.801 -7.276 10.238 1.00 86.38 103 ILE A O 1
ATOM 828 N N . SER A 1 104 ? -6.820 -8.231 9.975 1.00 84.81 104 SER A N 1
ATOM 829 C CA . SER A 1 104 ? -7.209 -8.115 11.383 1.00 84.81 104 SER A CA 1
ATOM 830 C C . SER A 1 104 ? -6.266 -8.887 12.307 1.00 84.81 104 SER A C 1
ATOM 832 O O . SER A 1 104 ? -5.902 -8.353 13.356 1.00 84.81 104 SER A O 1
ATOM 834 N N . ASP A 1 105 ? -5.847 -10.087 11.908 1.00 86.62 105 ASP A N 1
ATOM 835 C CA . ASP A 1 105 ? -4.905 -10.929 12.647 1.00 86.62 105 ASP A CA 1
ATOM 836 C C . ASP A 1 105 ? -3.517 -10.286 12.702 1.00 86.62 105 ASP A C 1
ATOM 838 O O . ASP A 1 105 ? -2.923 -10.198 13.773 1.00 86.62 105 ASP A O 1
ATOM 842 N N . MET A 1 106 ? -3.025 -9.748 11.579 1.00 83.25 106 MET A N 1
ATOM 843 C CA . MET A 1 106 ? -1.718 -9.081 11.517 1.00 83.25 106 MET A CA 1
ATOM 844 C C . MET A 1 106 ? -1.655 -7.809 12.376 1.00 83.25 106 MET A C 1
ATOM 846 O O . MET A 1 106 ? -0.614 -7.513 12.964 1.00 83.25 106 MET A O 1
ATOM 850 N N . VAL A 1 107 ? -2.746 -7.038 12.459 1.00 81.50 107 VAL A N 1
ATOM 851 C CA . VAL A 1 107 ? -2.775 -5.793 13.256 1.00 81.50 107 VAL A CA 1
ATOM 852 C C . VAL A 1 107 ? -3.253 -6.002 14.695 1.00 81.50 107 VAL A C 1
ATOM 854 O O . VAL A 1 107 ? -3.118 -5.096 15.519 1.00 81.50 107 VAL A O 1
ATOM 857 N N . GLU A 1 108 ? -3.816 -7.171 15.015 1.00 81.44 108 GLU A N 1
ATOM 858 C CA . GLU A 1 108 ? -4.387 -7.531 16.326 1.00 81.44 108 GLU A CA 1
ATOM 859 C C . GLU A 1 108 ? -5.370 -6.474 16.876 1.00 81.44 108 GLU A C 1
ATOM 861 O O . GLU A 1 108 ? -5.487 -6.250 18.078 1.00 81.44 108 GLU A O 1
ATOM 866 N N . GLY A 1 109 ? -6.051 -5.745 15.987 1.00 73.56 109 GLY A N 1
ATOM 867 C CA . GLY A 1 109 ? -6.949 -4.645 16.356 1.00 73.56 109 GLY A CA 1
ATOM 868 C C . GLY A 1 109 ? -6.288 -3.431 17.018 1.00 73.56 109 GLY A C 1
ATOM 869 O O . GLY A 1 109 ? -7.006 -2.572 17.516 1.00 73.56 109 GLY A O 1
ATOM 870 N N . ARG A 1 110 ? -4.957 -3.327 16.995 1.00 76.94 110 ARG A N 1
ATOM 871 C CA . ARG A 1 110 ? -4.215 -2.214 17.609 1.00 76.94 110 ARG A CA 1
ATOM 872 C C . ARG A 1 110 ? -4.192 -0.949 16.756 1.00 76.94 110 ARG A C 1
ATOM 874 O O . ARG A 1 110 ? -3.634 0.046 17.187 1.00 76.94 110 ARG A O 1
ATOM 881 N N . THR A 1 111 ? -4.728 -0.992 15.542 1.00 80.00 111 THR A N 1
ATOM 882 C CA . THR A 1 111 ? -4.446 -0.006 14.497 1.00 80.00 111 THR A CA 1
ATOM 883 C C . THR A 1 111 ? -5.713 0.437 13.789 1.00 80.00 111 THR A C 1
ATOM 885 O O . THR A 1 111 ? -6.533 -0.396 13.399 1.00 80.00 111 THR A O 1
ATOM 888 N N . ASP A 1 112 ? -5.810 1.741 13.545 1.00 82.00 112 ASP A N 1
ATOM 889 C CA . ASP A 1 112 ? -6.905 2.363 12.798 1.00 82.00 112 ASP A CA 1
ATOM 890 C C . ASP A 1 112 ? -6.556 2.581 11.324 1.00 82.00 112 ASP A C 1
ATOM 892 O O . ASP A 1 112 ? -7.414 2.481 10.436 1.00 82.00 112 ASP A O 1
ATOM 896 N N . PHE A 1 113 ? -5.289 2.883 11.039 1.00 86.31 113 PHE A N 1
ATOM 897 C CA . PHE A 1 113 ? -4.782 3.007 9.679 1.00 86.31 113 PHE A CA 1
ATOM 898 C C . PHE A 1 113 ? -3.312 2.594 9.577 1.00 86.31 113 PHE A C 1
ATOM 900 O O . PHE A 1 113 ? -2.561 2.626 10.551 1.00 86.31 113 PHE A O 1
ATOM 907 N N . ILE A 1 114 ? -2.914 2.196 8.373 1.00 87.94 114 ILE A N 1
ATOM 908 C CA . ILE A 1 114 ? -1.539 1.815 8.049 1.00 87.94 114 ILE A CA 1
ATOM 909 C C . ILE A 1 114 ? -1.013 2.693 6.925 1.00 87.94 114 ILE A C 1
ATOM 911 O O . ILE A 1 114 ? -1.762 3.047 6.014 1.00 87.94 114 ILE A O 1
ATOM 915 N N . ASP A 1 115 ? 0.283 2.971 6.964 1.00 88.38 115 ASP A N 1
ATOM 916 C CA . ASP A 1 115 ? 1.011 3.495 5.816 1.00 88.38 115 ASP A CA 1
ATOM 917 C C . ASP A 1 115 ? 1.783 2.354 5.162 1.00 88.38 115 ASP A C 1
ATOM 919 O O . ASP A 1 115 ? 2.656 1.736 5.782 1.00 88.38 115 ASP A O 1
ATOM 923 N N . ILE A 1 116 ? 1.462 2.078 3.899 1.00 88.56 116 ILE A N 1
ATOM 924 C CA . ILE A 1 116 ? 2.195 1.135 3.057 1.00 88.56 116 ILE A CA 1
ATOM 925 C C . ILE A 1 116 ? 3.186 1.945 2.230 1.00 88.56 116 ILE A C 1
ATOM 927 O O . ILE A 1 116 ? 2.803 2.722 1.355 1.00 88.56 116 ILE A O 1
ATOM 931 N N . ASN A 1 117 ? 4.464 1.772 2.536 1.00 86.56 117 ASN A N 1
ATOM 932 C CA . ASN A 1 117 ? 5.553 2.557 1.981 1.00 86.56 117 ASN A CA 1
ATOM 933 C C . ASN A 1 117 ? 6.360 1.711 1.006 1.00 86.56 117 ASN A C 1
ATOM 935 O O . ASN A 1 117 ? 6.768 0.607 1.359 1.00 86.56 117 ASN A O 1
ATOM 939 N N . ILE A 1 118 ? 6.665 2.246 -0.170 1.00 85.12 118 ILE A N 1
ATOM 940 C CA . ILE A 1 118 ? 7.702 1.705 -1.049 1.00 85.12 118 ILE A CA 1
ATOM 941 C C . ILE A 1 118 ? 8.957 2.546 -0.835 1.00 85.12 118 ILE A C 1
ATOM 943 O O . ILE A 1 118 ? 8.908 3.772 -0.931 1.00 85.12 118 ILE A O 1
ATOM 947 N N . ARG A 1 119 ? 10.077 1.906 -0.511 1.00 79.06 119 ARG A N 1
ATOM 948 C CA . ARG A 1 119 ? 11.373 2.547 -0.277 1.00 79.06 119 ARG A CA 1
ATOM 949 C C . ARG A 1 119 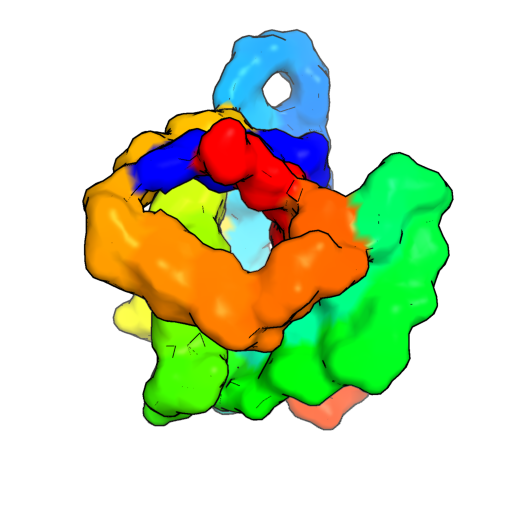? 12.414 1.975 -1.224 1.00 79.06 119 ARG A C 1
ATOM 951 O O . ARG A 1 119 ? 12.439 0.770 -1.470 1.00 79.06 119 ARG A O 1
ATOM 958 N N . GLU A 1 120 ? 13.309 2.832 -1.699 1.00 66.50 120 GLU A N 1
ATOM 959 C CA . GLU A 1 120 ? 14.548 2.344 -2.303 1.00 66.50 120 GLU A CA 1
ATOM 960 C C . GLU A 1 120 ? 15.527 1.887 -1.232 1.00 66.50 120 GLU A C 1
ATOM 962 O O . GLU A 1 120 ? 15.608 2.475 -0.148 1.00 66.50 120 GLU A O 1
ATOM 967 N N . ASN A 1 121 ? 16.354 0.911 -1.600 1.00 58.47 121 ASN A N 1
ATOM 968 C CA . ASN A 1 121 ? 17.435 0.393 -0.766 1.00 58.47 121 ASN A CA 1
ATOM 969 C C . ASN A 1 121 ? 18.447 1.476 -0.325 1.00 58.47 121 ASN A C 1
ATOM 971 O O . ASN A 1 121 ? 19.142 1.280 0.669 1.00 58.47 121 ASN A O 1
ATOM 975 N N . TYR A 1 122 ? 18.496 2.640 -0.995 1.00 53.53 122 TYR A N 1
ATOM 976 C CA . TYR A 1 122 ? 19.488 3.700 -0.753 1.00 53.53 122 TYR A CA 1
ATOM 977 C C . TYR A 1 122 ? 18.925 5.064 -0.303 1.00 53.53 122 TYR A C 1
ATOM 979 O O . TYR A 1 122 ? 19.620 6.073 -0.393 1.00 53.53 122 TYR A O 1
ATOM 987 N N . GLY A 1 123 ? 17.723 5.100 0.289 1.00 52.94 123 GLY A N 1
ATOM 988 C CA . GLY A 1 123 ? 17.398 6.160 1.261 1.00 52.94 123 GLY A CA 1
ATOM 989 C C . GLY A 1 123 ? 16.359 7.205 0.851 1.00 52.94 123 GLY A C 1
ATOM 990 O O . GLY A 1 123 ? 16.595 8.405 0.988 1.00 52.94 123 GLY A O 1
ATOM 991 N N . GLY A 1 124 ? 15.164 6.761 0.462 1.00 59.16 124 GLY A N 1
ATOM 992 C CA . GLY A 1 124 ? 13.980 7.619 0.383 1.00 59.16 124 GLY A CA 1
ATOM 993 C C . GLY A 1 124 ? 12.684 6.812 0.326 1.00 59.16 124 GLY A C 1
ATOM 994 O O . GLY A 1 124 ? 12.647 5.737 -0.270 1.00 59.16 124 GLY A O 1
ATOM 995 N N . GLU A 1 125 ? 11.624 7.320 0.959 1.00 62.66 125 GLU A N 1
ATOM 996 C CA . GLU A 1 125 ? 10.254 6.858 0.701 1.00 62.66 125 GLU A CA 1
ATOM 997 C C . GLU A 1 125 ? 9.831 7.345 -0.686 1.00 62.66 125 GLU A C 1
ATOM 999 O O . GLU A 1 125 ? 9.746 8.549 -0.936 1.00 62.66 125 GLU A O 1
ATOM 1004 N N . LEU A 1 126 ? 9.620 6.393 -1.594 1.00 67.75 126 LEU A N 1
ATOM 1005 C CA . LEU A 1 126 ? 9.183 6.636 -2.964 1.00 67.75 126 LEU A CA 1
ATOM 1006 C C . LEU A 1 126 ? 7.682 6.866 -3.023 1.00 67.75 126 LEU A C 1
ATOM 1008 O O . LEU A 1 126 ? 7.232 7.742 -3.743 1.00 67.75 126 LEU A O 1
ATOM 1012 N N . ILE A 1 127 ? 6.904 6.065 -2.300 1.00 72.38 127 ILE A N 1
ATOM 1013 C CA . ILE A 1 127 ? 5.445 6.147 -2.302 1.00 72.38 127 ILE A CA 1
ATOM 1014 C C . ILE A 1 127 ? 4.961 5.793 -0.908 1.00 72.38 127 ILE A C 1
ATOM 1016 O O . ILE A 1 127 ? 5.341 4.748 -0.386 1.00 72.38 127 ILE A O 1
ATOM 1020 N N . VAL A 1 128 ? 4.104 6.629 -0.339 1.00 75.00 128 VAL A N 1
ATOM 1021 C CA . VAL A 1 128 ? 3.365 6.349 0.891 1.00 75.00 128 VAL A CA 1
ATOM 1022 C C . VAL A 1 128 ? 1.896 6.251 0.531 1.00 75.00 128 VAL A C 1
ATOM 1024 O O . VAL A 1 128 ? 1.329 7.221 0.036 1.00 75.00 128 VAL A O 1
ATOM 1027 N N . VAL A 1 129 ? 1.275 5.100 0.773 1.00 80.25 129 VAL A N 1
ATOM 1028 C CA . VAL A 1 129 ? -0.175 4.927 0.660 1.00 80.25 129 VAL A CA 1
ATOM 1029 C C . VAL A 1 129 ? -0.749 4.748 2.055 1.00 80.25 129 VAL A C 1
ATOM 1031 O O . VAL A 1 129 ? -0.582 3.696 2.671 1.00 80.25 129 VAL A O 1
ATOM 1034 N N . SER A 1 130 ? -1.443 5.773 2.544 1.00 82.31 130 SER A N 1
ATOM 1035 C CA . SER A 1 130 ? -2.153 5.710 3.822 1.00 82.31 130 SER A CA 1
ATOM 1036 C C . SER A 1 130 ? -3.520 5.080 3.610 1.00 82.31 130 SER A C 1
ATOM 1038 O O . SER A 1 130 ? -4.320 5.603 2.828 1.00 82.31 130 SER A O 1
ATOM 1040 N N . VAL A 1 131 ? -3.833 3.997 4.316 1.00 82.50 131 VAL A N 1
ATOM 1041 C CA . VAL A 1 131 ? -5.133 3.322 4.221 1.00 82.50 131 VAL A CA 1
ATOM 1042 C C . VAL A 1 131 ? -5.785 3.168 5.590 1.00 82.50 131 VAL A C 1
ATOM 1044 O O . VAL A 1 131 ? -5.190 2.650 6.531 1.00 82.50 131 VAL A O 1
ATOM 1047 N N . LYS A 1 132 ? -7.041 3.611 5.707 1.00 83.69 132 LYS A N 1
ATOM 1048 C CA . LYS A 1 132 ? -7.873 3.404 6.896 1.00 83.69 132 LYS A CA 1
ATOM 1049 C C . LYS A 1 132 ? -8.577 2.058 6.798 1.00 83.69 132 LYS A C 1
ATOM 1051 O O . LYS A 1 132 ? -9.285 1.806 5.821 1.00 83.69 132 LYS A O 1
ATOM 1056 N N . LEU A 1 133 ? -8.443 1.249 7.841 1.00 80.44 133 LEU A N 1
ATOM 1057 C CA . LEU A 1 133 ? -9.124 -0.032 7.966 1.00 80.44 133 LEU A CA 1
ATOM 1058 C C . LEU A 1 133 ? -10.530 0.234 8.533 1.00 80.44 133 LEU A C 1
ATOM 1060 O O . LEU A 1 133 ? -10.664 0.642 9.684 1.00 80.44 133 LEU A O 1
ATOM 1064 N N . ARG A 1 134 ? -11.599 0.076 7.737 1.00 72.62 134 ARG A N 1
ATOM 1065 C CA . ARG A 1 134 ? -12.972 0.040 8.272 1.00 72.62 134 ARG A CA 1
ATOM 1066 C C . ARG A 1 134 ? -13.378 -1.418 8.449 1.00 72.62 134 ARG A C 1
ATOM 1068 O O . ARG A 1 134 ? -13.562 -2.130 7.460 1.00 72.62 134 ARG A O 1
ATOM 1075 N N . LYS A 1 135 ? -13.470 -1.830 9.711 1.00 61.28 135 LYS A N 1
ATOM 1076 C CA . LYS A 1 135 ? -14.049 -3.112 10.113 1.00 61.28 135 LYS A CA 1
ATOM 1077 C C . LYS A 1 135 ? -15.555 -3.089 9.898 1.00 61.28 135 LYS A C 1
ATOM 1079 O O . LYS A 1 135 ? -16.166 -2.049 10.237 1.00 61.28 135 LYS A O 1
#

Secondary structure (DSSP, 8-state):
-EEEEEEEE-SSS------TTSSEEEEEESSPPPTTPEEEEEEE-TT--EEEEEEEEETTT-STTHHHHHHHHHHH---SS--SEEEEEESEEE--HHHHHHHHHHHTT--SEEEEEEEETTTEEEEEEEEEEE-

Radius of gyration: 14.02 Å; chains: 1; bounding box: 34×33×34 Å